Protein AF-A0AAD9K4H7-F1 (afdb_monomer)

Sequence (111 aa):
MYVCIYVCMYVCMYVCMYVCMYVCMYVCMYVCMYVCMYVCMYVCMYYVCMYVCMYVCMYVCMYVCMYVCMYVCMYVCMYVFFMYVCMYVCMYVCMYVCLYVCMYVCMYMFV

Mean predicted aligned error: 16.01 Å

Foldseek 3Di:
DVVVVVVVVVCVVVCCVCCCVCCCVCCVVVVVVCCCCCCCCCCVPPPPVCCCCVVVVVVCCVVVVVCCCCVVCCCCCCVVVCCVPVVVVCVVVVVVVVVVVVVVCVVVVVD

Secondary structure (DSSP, 8-state):
-HHHHHHHHHHHHHHHHHHHHHHHHHHHHHHHHHHHHHIIIIIIIIIIIIIIHHHHHHHHHHHHHHHHHHHHHHHIIIIIIIIIIIIIIHHHHHHHHHHHHHHHHHHHH--

Radius of gyration: 44.49 Å; Cα contacts (8 Å, |Δi|>4): 31; chains: 1; bounding box: 70×16×138 Å

Structure (mmCIF, N/CA/C/O backbone):
data_AF-A0AAD9K4H7-F1
#
_entry.id   AF-A0AAD9K4H7-F1
#
loop_
_atom_site.group_PDB
_atom_site.id
_atom_site.type_symbol
_atom_site.label_atom_id
_atom_site.label_alt_id
_atom_site.label_comp_id
_atom_site.label_asym_id
_atom_site.label_entity_id
_atom_site.label_seq_id
_atom_site.pdbx_PDB_ins_code
_atom_site.Cartn_x
_atom_site.Cartn_y
_atom_site.Cartn_z
_atom_site.occupancy
_atom_site.B_iso_or_equiv
_atom_site.auth_seq_id
_atom_site.auth_comp_id
_atom_site.auth_asym_id
_atom_site.auth_atom_id
_atom_site.pdbx_PDB_model_num
ATOM 1 N N . MET A 1 1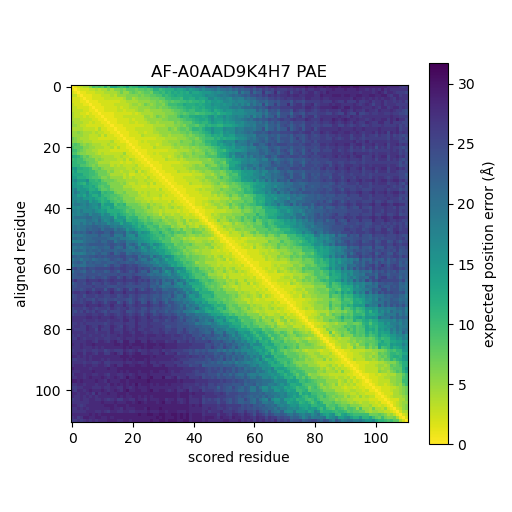 ? 29.757 4.643 -59.643 1.00 69.69 1 MET A N 1
ATOM 2 C CA . MET A 1 1 ? 28.299 4.574 -59.379 1.00 69.69 1 MET A CA 1
ATOM 3 C C . MET A 1 1 ? 27.863 3.223 -58.824 1.00 69.69 1 MET A C 1
ATOM 5 O O . MET A 1 1 ? 27.388 3.213 -57.702 1.00 69.69 1 MET A O 1
ATOM 9 N N . TYR A 1 2 ? 28.056 2.100 -59.531 1.00 74.38 2 TYR A N 1
ATOM 10 C CA . TYR A 1 2 ? 27.587 0.774 -59.075 1.00 74.38 2 TYR A CA 1
ATOM 11 C C . TYR A 1 2 ? 28.087 0.365 -57.680 1.00 74.38 2 TYR A C 1
ATOM 13 O O . TYR A 1 2 ? 27.295 -0.056 -56.846 1.00 74.38 2 TYR A O 1
ATOM 21 N N . VAL A 1 3 ? 29.377 0.565 -57.393 1.00 78.44 3 VAL A N 1
ATOM 22 C CA . VAL A 1 3 ? 29.966 0.243 -56.080 1.00 78.44 3 VAL A CA 1
ATOM 23 C C . VAL A 1 3 ? 29.338 1.084 -54.963 1.00 78.44 3 VAL A C 1
ATOM 25 O O . VAL A 1 3 ? 29.000 0.559 -53.912 1.00 78.44 3 VAL A O 1
ATOM 28 N N . CYS A 1 4 ? 29.106 2.376 -55.206 1.00 80.12 4 CYS A N 1
ATOM 29 C CA . CYS A 1 4 ? 28.488 3.273 -54.229 1.00 80.12 4 CYS A CA 1
ATOM 30 C C . CYS A 1 4 ? 27.043 2.858 -53.911 1.00 80.12 4 CYS A C 1
ATOM 32 O O . CYS A 1 4 ? 26.646 2.868 -52.752 1.00 80.12 4 CYS A O 1
ATOM 34 N N . ILE A 1 5 ? 26.274 2.449 -54.926 1.00 83.38 5 ILE A N 1
ATOM 35 C CA . ILE A 1 5 ? 24.887 1.992 -54.750 1.00 83.38 5 ILE A CA 1
ATOM 36 C C . ILE A 1 5 ? 24.855 0.663 -53.987 1.00 83.38 5 ILE A C 1
ATOM 38 O O . ILE A 1 5 ? 24.047 0.500 -53.075 1.00 83.38 5 ILE A O 1
ATOM 42 N N . TYR A 1 6 ? 25.766 -0.260 -54.309 1.00 83.25 6 TYR A N 1
ATOM 43 C CA . TYR A 1 6 ? 25.843 -1.562 -53.648 1.00 83.25 6 TYR A CA 1
ATOM 44 C C . TYR A 1 6 ? 26.224 -1.429 -52.170 1.00 83.25 6 TYR A C 1
ATOM 46 O O . TYR A 1 6 ? 25.579 -2.025 -51.312 1.00 83.25 6 TYR A O 1
ATOM 54 N N . VAL A 1 7 ? 27.217 -0.589 -51.857 1.00 83.75 7 VAL A N 1
ATOM 55 C CA . VAL A 1 7 ? 27.633 -0.319 -50.474 1.00 83.75 7 VAL A CA 1
ATOM 56 C C . VAL A 1 7 ? 26.518 0.382 -49.696 1.00 83.75 7 VAL A C 1
ATOM 58 O O . VAL A 1 7 ? 26.201 -0.053 -48.593 1.00 83.75 7 VAL A O 1
ATOM 61 N N . CYS A 1 8 ? 25.860 1.399 -50.266 1.00 82.94 8 CYS A N 1
ATOM 62 C CA . CYS A 1 8 ? 24.733 2.061 -49.599 1.00 82.94 8 CYS A CA 1
ATOM 63 C C . CYS A 1 8 ? 23.577 1.097 -49.305 1.00 82.94 8 CYS A C 1
ATOM 65 O O . CYS A 1 8 ? 23.049 1.112 -48.195 1.00 82.94 8 CYS A O 1
ATOM 67 N N . MET A 1 9 ? 23.204 0.245 -50.263 1.00 84.62 9 MET A N 1
ATOM 68 C CA . MET A 1 9 ? 22.142 -0.751 -50.082 1.00 84.62 9 MET A CA 1
ATOM 69 C C . MET A 1 9 ? 22.505 -1.774 -49.008 1.00 84.62 9 MET A C 1
ATOM 71 O O . MET A 1 9 ? 21.686 -2.065 -48.138 1.00 84.62 9 MET A O 1
ATOM 75 N N . TYR A 1 10 ? 23.735 -2.290 -49.037 1.00 84.19 10 TYR A N 1
ATOM 76 C CA . TYR A 1 10 ? 24.176 -3.295 -48.077 1.00 84.19 10 TYR A CA 1
ATOM 77 C C . TYR A 1 10 ? 24.237 -2.718 -46.663 1.00 84.19 10 TYR A C 1
ATOM 79 O O . TYR A 1 10 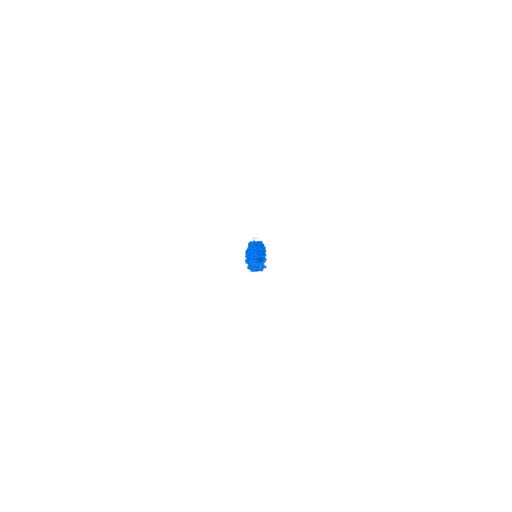? 23.711 -3.324 -45.736 1.00 84.19 10 TYR A O 1
ATOM 87 N N . VAL A 1 11 ? 24.802 -1.518 -46.499 1.00 84.12 11 VAL A N 1
ATOM 88 C CA . VAL A 1 11 ? 24.882 -0.842 -45.198 1.00 84.12 11 VAL A CA 1
ATOM 89 C C . VAL A 1 11 ? 23.491 -0.470 -44.689 1.00 84.12 11 VAL A C 1
ATOM 91 O O . VAL A 1 11 ? 23.195 -0.752 -43.533 1.00 84.12 11 VAL A O 1
ATOM 94 N N . CYS A 1 12 ? 22.607 0.084 -45.527 1.00 83.25 12 CYS A N 1
ATOM 95 C CA . CYS A 1 12 ? 21.239 0.398 -45.102 1.00 83.25 12 CYS A CA 1
ATOM 96 C C . CYS A 1 12 ? 20.482 -0.857 -44.665 1.00 83.25 12 CYS A C 1
ATOM 98 O O . CYS A 1 12 ? 19.885 -0.860 -43.595 1.00 83.25 12 CYS A O 1
ATOM 100 N N . MET A 1 13 ? 20.547 -1.940 -45.443 1.00 84.44 13 MET A N 1
ATOM 101 C CA . MET A 1 13 ? 19.874 -3.196 -45.103 1.00 84.44 13 MET A CA 1
ATOM 102 C C . MET A 1 13 ? 20.431 -3.803 -43.819 1.00 84.44 13 MET A C 1
ATOM 104 O O . MET A 1 13 ? 19.659 -4.194 -42.946 1.00 84.44 13 MET A O 1
ATOM 108 N N . TYR A 1 14 ? 21.756 -3.854 -43.676 1.00 83.88 14 TYR A N 1
ATOM 109 C CA . TYR A 1 14 ? 22.379 -4.445 -42.497 1.00 83.88 14 TYR A CA 1
ATOM 110 C C . TYR A 1 14 ? 22.087 -3.620 -41.249 1.00 83.88 14 TYR A C 1
ATOM 112 O O . TYR A 1 14 ? 21.671 -4.181 -40.243 1.00 83.88 14 TYR A O 1
ATOM 120 N N . VAL A 1 15 ? 22.237 -2.295 -41.318 1.00 84.31 15 VAL A N 1
ATOM 121 C CA . VAL A 1 15 ? 21.981 -1.398 -40.185 1.00 84.31 15 VAL A CA 1
ATOM 122 C C . VAL A 1 15 ? 20.500 -1.397 -39.825 1.00 84.31 15 VAL A C 1
ATOM 124 O O . VAL A 1 15 ? 20.186 -1.562 -38.652 1.00 84.31 15 VAL A O 1
ATOM 127 N N . CYS A 1 16 ? 19.581 -1.292 -40.789 1.00 81.81 16 CYS A N 1
ATOM 128 C CA . CYS A 1 16 ? 18.150 -1.360 -40.490 1.00 81.81 16 CYS A CA 1
ATOM 129 C C . CYS A 1 16 ? 17.771 -2.704 -39.865 1.00 81.81 16 CYS A C 1
ATOM 131 O O . CYS A 1 16 ? 17.107 -2.716 -38.836 1.00 81.81 16 CYS A O 1
ATOM 133 N N . MET A 1 17 ? 18.227 -3.827 -40.423 1.00 83.75 17 MET A N 1
ATOM 134 C CA . MET A 1 17 ? 17.899 -5.150 -39.885 1.00 83.75 17 MET A CA 1
ATOM 135 C C . MET A 1 17 ? 18.486 -5.358 -38.492 1.00 83.75 17 MET A C 1
ATOM 137 O O . MET A 1 17 ? 17.766 -5.783 -37.591 1.00 83.75 17 MET A O 1
ATOM 141 N N . TYR A 1 18 ? 19.765 -5.030 -38.287 1.00 82.25 18 TYR A N 1
ATOM 142 C CA . TYR A 1 18 ? 20.400 -5.202 -36.983 1.00 82.25 18 TYR A CA 1
ATOM 143 C C . TYR A 1 18 ? 19.794 -4.268 -35.948 1.00 82.25 18 TYR A C 1
ATOM 145 O O . TYR A 1 18 ? 19.425 -4.726 -34.875 1.00 82.25 18 TYR A O 1
ATOM 153 N N . VAL A 1 19 ? 19.647 -2.979 -36.255 1.00 82.44 19 VAL A N 1
ATOM 154 C CA . VAL A 1 19 ? 19.111 -2.006 -35.299 1.00 82.44 19 VAL A CA 1
ATOM 155 C C . VAL A 1 19 ? 17.652 -2.318 -34.990 1.00 82.44 19 VAL A C 1
ATOM 157 O O . VAL A 1 19 ? 17.304 -2.366 -33.817 1.00 82.44 19 VAL A O 1
ATOM 160 N N . CYS A 1 20 ? 16.807 -2.612 -35.983 1.00 80.31 20 CYS A N 1
ATOM 161 C CA . CYS A 1 20 ? 15.417 -2.979 -35.710 1.00 80.31 20 CYS A CA 1
ATOM 162 C C . CYS A 1 20 ? 15.326 -4.269 -34.894 1.00 80.31 20 CYS A C 1
ATOM 164 O O . CYS A 1 20 ? 14.638 -4.283 -33.881 1.00 80.31 20 CYS A O 1
ATOM 166 N N . MET A 1 21 ? 16.046 -5.331 -35.266 1.00 82.56 21 MET A N 1
ATOM 167 C CA . MET A 1 21 ? 15.987 -6.597 -34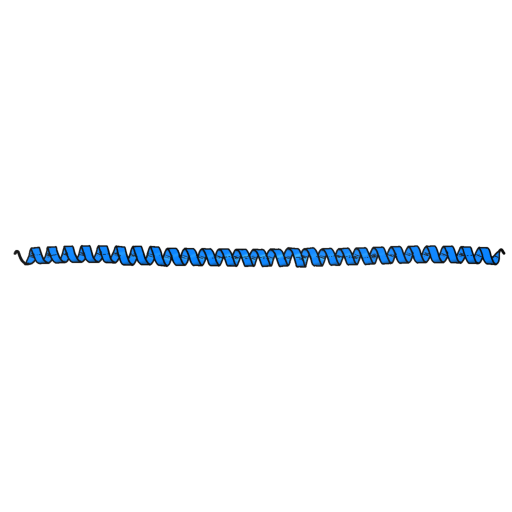.529 1.00 82.56 21 MET A CA 1
ATOM 168 C C . MET A 1 21 ? 16.525 -6.451 -33.110 1.00 82.56 21 MET A C 1
ATOM 170 O O . MET A 1 21 ? 15.879 -6.897 -32.166 1.00 82.56 21 MET A O 1
ATOM 174 N N . TYR A 1 22 ? 17.680 -5.807 -32.941 1.00 81.25 22 TYR A N 1
ATOM 175 C CA . TYR A 1 22 ? 18.296 -5.662 -31.629 1.00 81.25 22 TYR A CA 1
ATOM 176 C C . TYR A 1 22 ? 17.481 -4.721 -30.752 1.00 81.25 22 TYR A C 1
ATOM 178 O O . TYR A 1 22 ? 17.147 -5.089 -29.636 1.00 81.25 22 TYR A O 1
ATOM 186 N N . VAL A 1 23 ? 17.091 -3.544 -31.245 1.00 80.69 23 VAL A N 1
ATOM 187 C CA . VAL A 1 23 ? 16.313 -2.584 -30.452 1.00 80.69 23 VAL A CA 1
ATOM 188 C C . VAL A 1 23 ? 14.934 -3.147 -30.131 1.00 80.69 23 VAL A C 1
ATOM 190 O O . VAL A 1 23 ? 14.542 -3.100 -28.972 1.00 80.69 23 VAL A O 1
ATOM 193 N N . CYS A 1 24 ? 14.215 -3.743 -31.088 1.00 80.00 24 CYS A N 1
ATOM 194 C CA . CYS A 1 24 ? 12.912 -4.337 -30.788 1.00 80.00 24 CYS A CA 1
ATOM 195 C C . CYS A 1 24 ? 13.042 -5.499 -29.802 1.00 80.00 24 CYS A C 1
ATOM 197 O O . CYS A 1 24 ? 12.338 -5.507 -28.800 1.00 80.00 24 CYS A O 1
ATOM 199 N N . MET A 1 25 ? 13.963 -6.442 -30.013 1.00 81.62 25 MET A N 1
ATOM 200 C CA . MET A 1 25 ? 14.110 -7.584 -29.104 1.00 81.62 25 MET A CA 1
ATOM 201 C C . MET A 1 25 ? 14.564 -7.145 -27.716 1.00 81.62 25 MET A C 1
ATOM 203 O O . MET A 1 25 ? 13.974 -7.564 -26.726 1.00 81.62 25 MET A O 1
ATOM 207 N N . TYR A 1 26 ? 15.579 -6.285 -27.623 1.00 80.56 26 TYR A N 1
ATOM 208 C CA . TYR A 1 26 ? 16.113 -5.860 -26.333 1.00 80.56 26 TYR A CA 1
ATOM 209 C C . TYR A 1 26 ? 15.129 -4.956 -25.599 1.00 80.56 26 TYR A C 1
ATOM 211 O O . TYR A 1 26 ? 14.855 -5.196 -24.432 1.00 80.56 26 TYR A O 1
ATOM 219 N N . VAL A 1 27 ? 14.549 -3.952 -26.259 1.00 79.88 27 VAL A N 1
ATOM 220 C CA . VAL A 1 27 ? 13.601 -3.042 -25.604 1.00 79.88 27 VAL A CA 1
ATOM 221 C C . VAL A 1 27 ? 12.323 -3.785 -25.239 1.00 79.88 27 VAL A C 1
ATOM 223 O O . VAL A 1 27 ? 11.893 -3.675 -24.097 1.00 79.88 27 VAL A O 1
ATOM 226 N N . CYS A 1 28 ? 11.742 -4.595 -26.129 1.00 79.38 28 CYS A N 1
ATOM 227 C CA . CYS A 1 28 ? 10.534 -5.343 -25.781 1.00 79.38 28 CYS A CA 1
ATOM 228 C C . CYS A 1 28 ? 10.806 -6.353 -24.665 1.00 79.38 28 CYS A C 1
ATOM 230 O O . CYS A 1 28 ? 10.079 -6.354 -23.680 1.00 79.38 28 CYS A O 1
ATOM 232 N N . MET A 1 29 ? 11.866 -7.163 -24.751 1.00 81.25 29 MET A N 1
ATOM 233 C CA . MET A 1 29 ? 12.149 -8.156 -23.708 1.00 81.25 29 MET A CA 1
ATOM 234 C C . MET A 1 29 ? 12.496 -7.491 -22.382 1.00 81.25 29 MET A C 1
ATOM 236 O O . MET A 1 29 ? 11.956 -7.875 -21.350 1.00 81.25 29 MET A O 1
ATOM 240 N N . TYR A 1 30 ? 13.365 -6.482 -22.389 1.00 80.62 30 TYR A N 1
ATOM 241 C CA . TYR A 1 30 ? 13.821 -5.855 -21.156 1.00 80.62 30 TYR A CA 1
ATOM 242 C C . TYR A 1 30 ? 12.714 -5.016 -20.524 1.00 80.62 30 TYR A C 1
ATOM 244 O O . TYR A 1 30 ? 12.456 -5.166 -19.337 1.00 80.62 30 TYR A O 1
ATOM 252 N N . VAL A 1 31 ? 11.997 -4.195 -21.296 1.00 79.50 31 VAL A N 1
ATOM 253 C CA . VAL A 1 31 ? 10.893 -3.386 -20.759 1.00 79.50 31 VAL A CA 1
ATOM 254 C C . VAL A 1 31 ? 9.742 -4.280 -20.314 1.00 79.50 31 VAL A C 1
ATOM 256 O O . VAL A 1 31 ? 9.271 -4.104 -19.197 1.00 79.50 31 VAL A O 1
ATOM 259 N N . CYS A 1 32 ? 9.318 -5.275 -21.100 1.00 80.38 32 CYS A N 1
ATOM 260 C CA . CYS A 1 32 ? 8.238 -6.165 -20.667 1.00 80.38 32 CYS A CA 1
ATOM 261 C C . CYS A 1 32 ? 8.637 -6.974 -19.431 1.00 80.38 32 CYS A C 1
ATOM 263 O O . CYS A 1 32 ? 7.874 -7.008 -18.473 1.00 80.38 32 CYS A O 1
ATOM 265 N N . MET A 1 33 ? 9.829 -7.574 -19.396 1.00 80.94 33 MET A N 1
ATOM 266 C CA . MET A 1 33 ? 10.257 -8.365 -18.236 1.00 80.94 33 MET A CA 1
ATOM 267 C C . MET A 1 33 ? 10.432 -7.492 -16.997 1.00 80.94 33 MET A C 1
ATOM 269 O O . MET A 1 33 ? 9.958 -7.859 -15.925 1.00 80.94 33 MET A O 1
ATOM 273 N N . TYR A 1 34 ? 11.076 -6.332 -17.129 1.00 81.19 34 TYR A N 1
ATOM 274 C CA . TYR A 1 34 ? 11.349 -5.464 -15.989 1.00 81.19 34 TYR A CA 1
ATOM 275 C C . TYR A 1 34 ? 10.072 -4.801 -15.479 1.00 81.19 34 TYR A C 1
ATOM 277 O O . TYR A 1 34 ? 9.819 -4.829 -14.281 1.00 81.19 34 TYR A O 1
ATOM 285 N N . VAL A 1 35 ? 9.223 -4.269 -16.364 1.00 80.25 35 VAL A N 1
ATOM 286 C CA . VAL A 1 35 ? 7.947 -3.659 -15.965 1.00 80.25 35 VAL A CA 1
ATOM 287 C C . VAL A 1 35 ? 7.009 -4.717 -15.395 1.00 80.25 35 VAL A C 1
ATOM 289 O O . VAL A 1 35 ? 6.477 -4.496 -14.313 1.00 80.25 35 VAL A O 1
ATOM 292 N N . CYS A 1 36 ? 6.843 -5.881 -16.031 1.00 79.25 36 CYS A N 1
ATOM 293 C CA . CYS A 1 36 ? 5.972 -6.921 -15.481 1.00 79.25 36 CYS A CA 1
ATOM 294 C C . CYS A 1 36 ? 6.491 -7.439 -14.137 1.00 79.25 36 CYS A C 1
ATOM 296 O O . CYS A 1 36 ? 5.728 -7.485 -13.180 1.00 79.25 36 CYS A O 1
ATOM 298 N N . MET A 1 37 ? 7.780 -7.767 -14.013 1.00 80.06 37 MET A N 1
ATOM 299 C CA . MET A 1 37 ? 8.327 -8.268 -12.746 1.00 80.06 37 MET A CA 1
ATOM 300 C C . MET A 1 37 ? 8.269 -7.210 -11.649 1.00 80.06 37 MET A C 1
ATOM 302 O O . MET A 1 37 ? 7.844 -7.512 -10.538 1.00 80.06 37 MET A O 1
ATOM 306 N N . TYR A 1 38 ? 8.667 -5.973 -11.945 1.00 80.56 38 TYR A N 1
ATOM 307 C CA . TYR A 1 38 ? 8.719 -4.914 -10.945 1.00 80.56 38 TYR A CA 1
ATOM 308 C C . TYR A 1 38 ? 7.316 -4.474 -10.534 1.00 80.56 38 TYR A C 1
ATOM 310 O O . TYR A 1 38 ? 7.027 -4.405 -9.346 1.00 80.56 38 TYR A O 1
ATOM 318 N N . VAL A 1 39 ? 6.406 -4.248 -11.485 1.00 77.31 39 VAL A N 1
ATOM 319 C CA . VAL A 1 39 ? 5.025 -3.862 -11.167 1.00 77.31 39 VAL A CA 1
ATOM 320 C C . VAL A 1 39 ? 4.305 -5.004 -10.454 1.00 77.31 39 VAL A C 1
ATOM 322 O O . VAL A 1 39 ? 3.738 -4.768 -9.392 1.00 77.31 39 VAL A O 1
ATOM 325 N N . CYS A 1 40 ? 4.369 -6.244 -10.950 1.00 76.00 40 CYS A N 1
ATOM 326 C CA . CYS A 1 40 ? 3.689 -7.360 -10.287 1.00 76.00 40 CYS A CA 1
ATOM 327 C C . CYS A 1 40 ? 4.265 -7.635 -8.893 1.00 76.00 40 CYS A C 1
ATOM 329 O O . CYS A 1 40 ? 3.504 -7.737 -7.937 1.00 76.00 40 CYS A O 1
ATOM 331 N N . MET A 1 41 ? 5.588 -7.715 -8.731 1.00 76.25 41 MET A N 1
ATOM 332 C CA . MET A 1 41 ? 6.173 -8.009 -7.417 1.00 76.25 41 MET A CA 1
ATOM 333 C C . MET A 1 41 ? 5.981 -6.847 -6.446 1.00 76.25 41 MET A C 1
ATOM 335 O O . MET A 1 41 ? 5.527 -7.050 -5.323 1.00 76.25 41 MET A O 1
ATOM 339 N N . TYR A 1 42 ? 6.300 -5.623 -6.858 1.00 76.31 42 TYR A N 1
ATOM 340 C CA . TYR A 1 42 ? 6.294 -4.485 -5.944 1.00 76.31 42 TYR A CA 1
ATOM 341 C C . TYR A 1 42 ? 4.868 -4.047 -5.597 1.00 76.31 42 TYR A C 1
ATOM 343 O O . TYR A 1 42 ? 4.557 -3.819 -4.428 1.00 76.31 42 TYR A O 1
ATOM 351 N N . VAL A 1 43 ? 3.966 -3.985 -6.582 1.00 72.88 43 VAL A N 1
ATOM 352 C CA . VAL A 1 43 ? 2.582 -3.562 -6.331 1.00 72.88 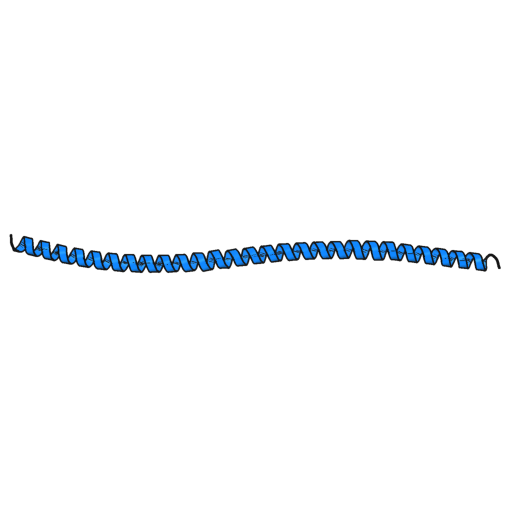43 VAL A CA 1
ATOM 353 C C . VAL A 1 43 ? 1.790 -4.672 -5.645 1.00 72.88 43 VAL A C 1
ATOM 355 O O . VAL A 1 43 ? 1.176 -4.414 -4.610 1.00 72.88 43 VAL A O 1
ATOM 358 N N . CYS A 1 44 ? 1.817 -5.910 -6.154 1.00 70.69 44 CYS A N 1
ATOM 359 C CA . CYS A 1 44 ? 0.992 -6.971 -5.568 1.00 70.69 44 CYS A CA 1
ATOM 360 C C . CYS A 1 44 ? 1.522 -7.432 -4.205 1.00 70.69 44 CYS A C 1
ATOM 362 O O . CYS A 1 44 ? 0.742 -7.537 -3.261 1.00 70.69 44 CYS A O 1
ATOM 364 N N . MET A 1 45 ? 2.827 -7.685 -4.064 1.00 70.75 45 MET A N 1
ATOM 365 C CA . MET A 1 45 ? 3.352 -8.244 -2.809 1.00 70.75 45 MET A CA 1
ATOM 366 C C . MET A 1 45 ? 3.585 -7.160 -1.758 1.00 70.75 45 MET A C 1
ATOM 368 O O . MET A 1 45 ? 3.211 -7.330 -0.598 1.00 70.75 45 MET A O 1
ATOM 372 N N .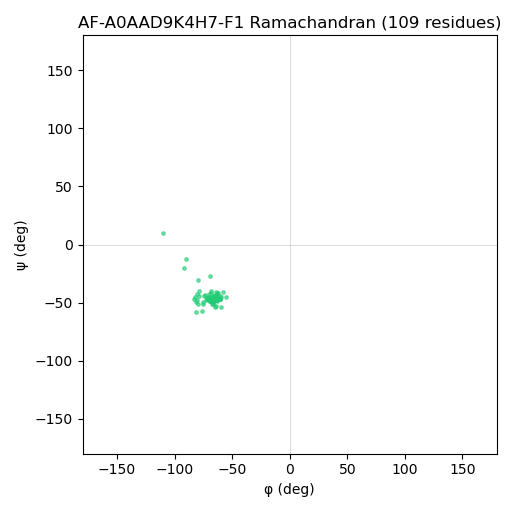 TYR A 1 46 ? 4.198 -6.041 -2.144 1.00 71.38 46 TYR A N 1
ATOM 373 C CA . TYR A 1 46 ? 4.586 -5.025 -1.168 1.00 71.38 46 TYR A CA 1
ATOM 374 C C . TYR A 1 46 ? 3.427 -4.093 -0.821 1.00 71.38 46 TYR A C 1
ATOM 376 O O . TYR A 1 46 ? 3.157 -3.853 0.350 1.00 71.38 46 TYR A O 1
ATOM 384 N N . TYR A 1 47 ? 2.703 -3.584 -1.816 1.00 71.44 47 TYR A N 1
ATOM 385 C CA . TYR A 1 47 ? 1.614 -2.648 -1.539 1.00 71.44 47 TYR A CA 1
ATOM 386 C C . TYR A 1 47 ? 0.345 -3.352 -1.078 1.00 71.44 47 TYR A C 1
ATOM 388 O O . TYR A 1 47 ? -0.206 -2.990 -0.046 1.00 71.44 47 TYR A O 1
ATOM 396 N N . VAL A 1 48 ? -0.133 -4.362 -1.804 1.00 70.25 48 VAL A N 1
ATOM 397 C CA . VAL A 1 48 ? -1.421 -4.976 -1.455 1.00 70.25 48 VAL A CA 1
ATOM 398 C C . VAL A 1 48 ? -1.272 -5.890 -0.245 1.00 70.25 48 VAL A C 1
ATOM 400 O O . VAL A 1 48 ? -1.926 -5.655 0.766 1.00 70.25 48 VAL A O 1
ATOM 403 N N . CYS A 1 49 ? -0.390 -6.890 -0.290 1.00 72.31 49 CYS A N 1
ATOM 404 C CA . CYS A 1 49 ? -0.306 -7.847 0.814 1.00 72.31 49 CYS A CA 1
ATOM 405 C C . CYS A 1 49 ? 0.225 -7.211 2.104 1.00 72.31 49 CYS A C 1
ATOM 407 O O . CYS A 1 49 ? -0.425 -7.337 3.135 1.00 72.31 49 CYS A O 1
ATOM 409 N N . MET A 1 50 ? 1.364 -6.507 2.088 1.00 73.88 50 MET A N 1
ATOM 410 C CA . MET A 1 50 ? 1.901 -5.956 3.342 1.00 73.88 50 MET A CA 1
ATOM 411 C C . MET A 1 50 ? 1.046 -4.813 3.875 1.00 73.88 50 MET A C 1
ATOM 413 O O . MET A 1 50 ? 0.732 -4.822 5.059 1.00 73.88 50 MET A O 1
ATOM 417 N N . TYR A 1 51 ? 0.634 -3.853 3.042 1.00 77.00 51 TYR A N 1
ATOM 418 C CA . TYR A 1 51 ? -0.138 -2.716 3.546 1.00 77.00 51 TYR A CA 1
ATOM 419 C C . TYR A 1 51 ? -1.532 -3.149 3.991 1.00 77.00 51 TYR A C 1
ATOM 421 O O . TYR A 1 51 ? -1.925 -2.836 5.106 1.00 77.00 51 TYR A O 1
ATOM 429 N N . VAL A 1 52 ? -2.271 -3.918 3.184 1.00 74.62 52 VAL A N 1
ATOM 430 C CA . VAL A 1 52 ? -3.629 -4.330 3.569 1.00 74.62 52 VAL A CA 1
ATOM 431 C C . VAL A 1 52 ? -3.578 -5.292 4.749 1.00 74.62 52 VAL A C 1
ATOM 433 O O . VAL A 1 52 ? -4.284 -5.057 5.723 1.00 74.62 52 VAL A O 1
ATOM 436 N N . CYS A 1 53 ? -2.721 -6.318 4.741 1.00 76.50 53 CYS A N 1
ATOM 437 C CA . CYS A 1 53 ? -2.669 -7.249 5.869 1.00 76.50 53 CYS A CA 1
ATOM 438 C C . CYS A 1 53 ? -2.146 -6.572 7.138 1.00 76.50 53 CYS A C 1
ATOM 440 O O . CYS A 1 53 ? -2.758 -6.738 8.185 1.00 76.50 53 CYS A O 1
ATOM 442 N N . MET A 1 54 ? -1.068 -5.781 7.083 1.00 76.88 54 MET A N 1
ATOM 443 C CA . MET A 1 54 ? -0.559 -5.115 8.290 1.00 76.88 54 MET A CA 1
ATOM 444 C C . MET A 1 54 ? -1.541 -4.075 8.799 1.00 76.88 54 MET A C 1
ATOM 446 O O . MET A 1 54 ? -1.817 -4.053 9.992 1.00 76.88 54 MET A O 1
ATOM 450 N N . TYR A 1 55 ? -2.080 -3.228 7.923 1.00 78.81 55 TYR A N 1
ATOM 451 C CA . TYR A 1 55 ? -2.970 -2.158 8.351 1.00 78.81 55 TYR A CA 1
ATOM 452 C C . TYR A 1 55 ? -4.288 -2.738 8.850 1.00 78.81 55 TYR A C 1
ATOM 454 O O . TYR A 1 55 ? -4.683 -2.425 9.961 1.00 78.81 55 TYR A O 1
ATOM 462 N N . VAL A 1 56 ? -4.930 -3.645 8.109 1.00 78.19 56 VAL A N 1
ATOM 463 C CA . VAL A 1 56 ? -6.195 -4.251 8.548 1.00 78.19 56 VAL A CA 1
ATOM 464 C C . VAL A 1 56 ? -5.988 -5.101 9.798 1.00 78.19 56 VAL A C 1
ATOM 466 O O . VAL A 1 56 ? -6.727 -4.911 10.757 1.00 78.19 56 VAL A O 1
ATOM 469 N N . CYS A 1 57 ? -4.977 -5.975 9.860 1.00 77.81 57 CYS A N 1
ATOM 470 C CA . CYS A 1 57 ? -4.760 -6.791 11.058 1.00 77.81 57 CYS A CA 1
ATOM 471 C C . CYS A 1 57 ? -4.379 -5.933 12.266 1.00 77.81 57 CYS A C 1
ATOM 473 O O . CYS A 1 57 ? -4.947 -6.131 13.332 1.00 77.81 57 CYS A O 1
ATOM 475 N N . MET A 1 58 ? -3.474 -4.958 12.130 1.00 78.25 58 MET A N 1
ATOM 476 C CA . MET A 1 58 ? -3.104 -4.092 13.256 1.00 78.25 58 MET A CA 1
ATOM 477 C C . MET A 1 58 ? -4.277 -3.231 13.695 1.00 78.25 58 MET A C 1
ATOM 479 O O . MET A 1 58 ? -4.552 -3.165 14.887 1.00 78.25 58 MET A O 1
ATOM 483 N N . TYR A 1 59 ? -4.987 -2.594 12.763 1.00 79.62 59 TYR A N 1
ATOM 484 C CA . TYR A 1 59 ? -6.096 -1.716 13.117 1.00 79.62 59 TYR A CA 1
ATOM 485 C C . TYR A 1 59 ? -7.234 -2.523 13.723 1.00 79.62 59 TYR A C 1
ATOM 487 O O . TYR A 1 59 ? -7.660 -2.206 14.821 1.00 79.62 59 TYR A O 1
ATOM 495 N N . VAL A 1 60 ? -7.681 -3.601 13.076 1.00 79.56 60 VAL A N 1
ATOM 496 C CA . VAL A 1 60 ? -8.785 -4.424 13.585 1.00 79.56 60 VAL A CA 1
ATOM 497 C C .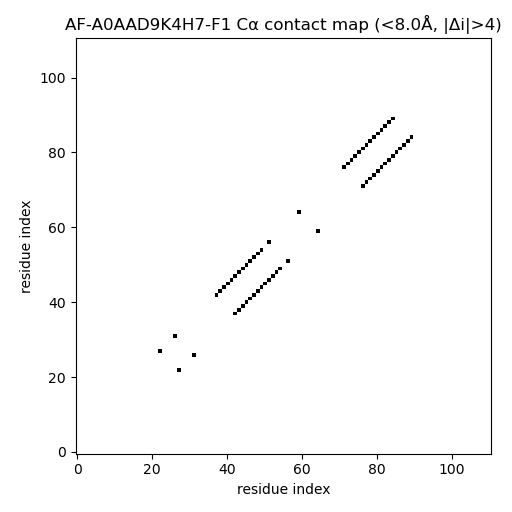 VAL A 1 60 ? -8.403 -5.082 14.907 1.00 79.56 60 VAL A C 1
ATOM 499 O O . VAL A 1 60 ? -9.162 -4.956 15.861 1.00 79.56 60 VAL A O 1
ATOM 502 N N . CYS A 1 61 ? -7.230 -5.713 15.026 1.00 77.81 61 CYS A N 1
ATOM 503 C CA . CYS A 1 61 ? -6.828 -6.329 16.293 1.00 77.81 61 CYS A CA 1
ATOM 504 C C . CYS A 1 61 ? -6.657 -5.285 17.398 1.00 77.81 61 CYS A C 1
ATOM 506 O O . CYS A 1 61 ? -7.170 -5.491 18.490 1.00 77.81 61 CYS A O 1
ATOM 508 N N . MET A 1 62 ? -5.996 -4.152 17.144 1.00 78.38 62 MET A N 1
ATOM 509 C CA . MET A 1 62 ? -5.818 -3.120 18.172 1.00 78.38 62 MET A CA 1
ATOM 510 C C . MET A 1 62 ? -7.150 -2.495 18.564 1.00 78.38 62 MET A C 1
ATOM 512 O O . MET A 1 62 ? -7.435 -2.396 19.752 1.00 78.38 62 MET A O 1
ATOM 516 N N . TYR A 1 63 ? -7.985 -2.104 17.600 1.00 78.81 63 TYR A N 1
ATOM 517 C CA . TYR A 1 63 ? -9.258 -1.455 17.897 1.00 78.81 63 TYR A CA 1
ATOM 518 C C . TYR A 1 63 ? -10.209 -2.416 18.592 1.00 78.81 63 TYR A C 1
ATOM 520 O O . TYR A 1 63 ? -10.739 -2.070 19.639 1.00 78.81 63 TYR A O 1
ATOM 528 N N . VAL A 1 64 ? -10.396 -3.623 18.053 1.00 78.62 64 VAL A N 1
ATOM 529 C CA . VAL A 1 64 ? -11.327 -4.605 18.616 1.00 78.62 64 VAL A CA 1
ATOM 530 C C . VAL A 1 64 ? -10.826 -5.096 19.967 1.00 78.62 64 VAL A C 1
ATOM 532 O O . VAL A 1 64 ? -11.599 -5.068 20.917 1.00 78.62 64 VAL A O 1
ATOM 535 N N . CYS A 1 65 ? -9.552 -5.473 20.110 1.00 76.94 65 CYS A N 1
ATOM 536 C CA . CYS A 1 65 ? -9.043 -5.920 21.408 1.00 76.94 65 CYS A CA 1
ATOM 537 C C . CYS A 1 65 ? -9.069 -4.787 22.435 1.00 76.94 65 CYS A C 1
ATOM 539 O O . CYS A 1 65 ? -9.534 -5.009 23.545 1.00 76.94 65 CYS A O 1
ATOM 541 N N . MET A 1 66 ? -8.640 -3.567 22.094 1.00 77.88 66 MET A N 1
ATOM 542 C CA . MET A 1 66 ? -8.662 -2.455 23.053 1.00 77.88 66 MET A CA 1
ATOM 543 C C . MET A 1 66 ? -10.086 -2.063 23.422 1.00 77.88 66 MET A C 1
ATOM 545 O O . MET A 1 66 ? -10.367 -1.926 24.608 1.00 77.88 66 MET A O 1
ATOM 549 N N . TYR A 1 67 ? -10.995 -1.919 22.451 1.00 78.88 67 TYR A N 1
ATOM 550 C CA . TYR A 1 67 ? -12.384 -1.584 22.756 1.00 78.88 67 TYR A CA 1
ATOM 551 C C . TYR A 1 67 ? -13.045 -2.689 23.550 1.00 78.88 67 TYR A C 1
ATOM 553 O O . TYR A 1 67 ? -13.582 -2.398 24.605 1.00 78.88 67 TYR A O 1
ATOM 561 N N . VAL A 1 68 ? -13.001 -3.939 23.090 1.00 78.94 68 VAL A N 1
ATOM 562 C CA . VAL A 1 68 ? -13.687 -5.041 23.772 1.00 78.94 68 VAL A CA 1
ATOM 563 C C . VAL A 1 68 ? -13.088 -5.261 25.156 1.00 78.94 68 VAL A C 1
ATOM 565 O O . VAL A 1 68 ? -13.847 -5.329 26.115 1.00 78.94 68 VAL A O 1
ATOM 568 N N . CYS A 1 69 ? -11.761 -5.288 25.309 1.00 76.81 69 CYS A N 1
ATOM 569 C CA . CYS A 1 69 ? -11.148 -5.441 26.628 1.00 76.81 69 CYS A CA 1
ATOM 570 C C . CYS A 1 69 ? -11.471 -4.253 27.538 1.00 76.81 69 CYS A C 1
ATOM 572 O O . CYS A 1 69 ? -11.884 -4.471 28.669 1.00 76.81 69 CYS A O 1
ATOM 574 N N . MET A 1 70 ? -11.348 -3.007 27.072 1.00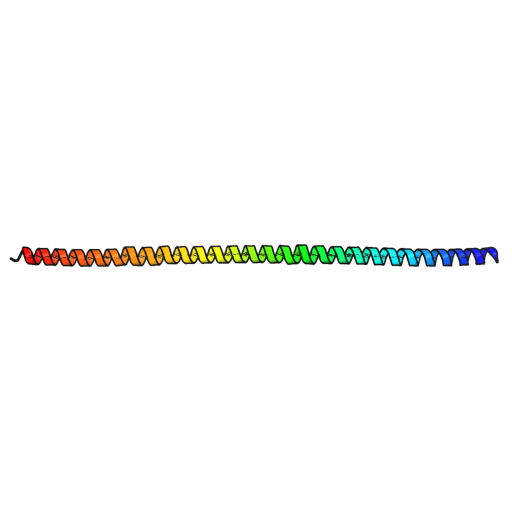 76.50 70 MET A N 1
ATOM 575 C CA . MET A 1 70 ? -11.665 -1.840 27.904 1.00 76.50 70 MET A CA 1
ATOM 576 C C . MET A 1 70 ? -13.146 -1.794 28.260 1.00 76.50 70 MET A C 1
ATOM 578 O O . MET A 1 70 ? -13.471 -1.598 29.424 1.00 76.50 70 MET A O 1
ATOM 582 N N . TYR A 1 71 ? -14.045 -2.001 27.296 1.00 78.75 71 TYR A N 1
ATOM 583 C CA . TYR A 1 71 ? -15.480 -1.970 27.551 1.00 78.75 71 TYR A CA 1
ATOM 584 C C . TYR A 1 71 ? -15.878 -3.107 28.473 1.00 78.75 71 TYR A C 1
ATOM 586 O O . TYR A 1 71 ? -16.467 -2.842 29.508 1.00 78.75 71 TYR A O 1
ATOM 594 N N . VAL A 1 72 ? -15.534 -4.353 28.147 1.00 77.69 72 VAL A N 1
ATOM 595 C CA . VAL A 1 72 ? -15.937 -5.514 28.946 1.00 77.69 72 VAL A CA 1
ATOM 596 C C . VAL A 1 72 ? -15.305 -5.453 30.332 1.00 77.69 72 VAL A C 1
ATOM 598 O O . VAL A 1 72 ? -16.030 -5.600 31.311 1.00 77.69 72 VAL A O 1
ATOM 601 N N . CYS A 1 73 ? -14.007 -5.161 30.458 1.00 74.62 73 CYS A N 1
ATOM 602 C CA . CYS A 1 73 ? -13.378 -5.045 31.774 1.00 74.62 73 CYS A CA 1
ATOM 603 C C . CYS A 1 73 ? -13.968 -3.882 32.576 1.00 74.62 73 CYS A C 1
ATOM 605 O O . CYS A 1 73 ? -14.316 -4.076 33.733 1.00 74.62 73 CYS A O 1
ATOM 607 N N . MET A 1 74 ? -14.140 -2.693 31.993 1.00 74.12 74 MET A N 1
ATOM 608 C CA . MET A 1 74 ? -14.701 -1.556 32.733 1.00 74.12 74 MET A CA 1
ATOM 609 C C . MET A 1 74 ? -16.161 -1.799 33.108 1.00 74.12 74 MET A C 1
ATOM 611 O O . MET A 1 74 ? -16.528 -1.578 34.256 1.00 74.12 74 MET A O 1
ATOM 615 N N . TYR A 1 75 ? -16.994 -2.284 32.185 1.00 76.25 75 TYR A N 1
ATOM 616 C CA . TYR A 1 75 ? -18.406 -2.531 32.470 1.00 76.25 75 TYR A CA 1
ATOM 617 C C . TYR A 1 75 ? -18.571 -3.652 33.489 1.00 76.25 75 TYR A C 1
ATOM 619 O O . TYR A 1 75 ? -19.257 -3.468 34.485 1.00 76.25 75 TYR A O 1
ATOM 627 N N . VAL A 1 76 ? -17.928 -4.802 33.287 1.00 73.81 76 VAL A N 1
ATOM 628 C CA . VAL A 1 76 ? -18.089 -5.945 34.192 1.00 73.81 76 VAL A CA 1
ATOM 629 C C . VAL A 1 76 ? -17.477 -5.634 35.558 1.00 73.81 76 VAL A C 1
ATOM 631 O O . VAL A 1 76 ? -18.150 -5.813 36.572 1.00 73.81 76 VAL A O 1
ATOM 634 N N . CYS A 1 77 ? -16.256 -5.098 35.619 1.00 68.31 77 CYS A N 1
ATOM 635 C CA . CYS A 1 77 ? -15.621 -4.799 36.904 1.00 68.31 77 CYS A CA 1
ATOM 636 C C . CYS A 1 77 ? -16.315 -3.649 37.647 1.00 68.31 77 CYS A C 1
ATOM 638 O O . CYS A 1 77 ? -16.495 -3.741 38.857 1.00 68.31 77 CYS A O 1
ATOM 640 N N . MET A 1 78 ? -16.741 -2.580 36.967 1.00 67.81 78 MET A N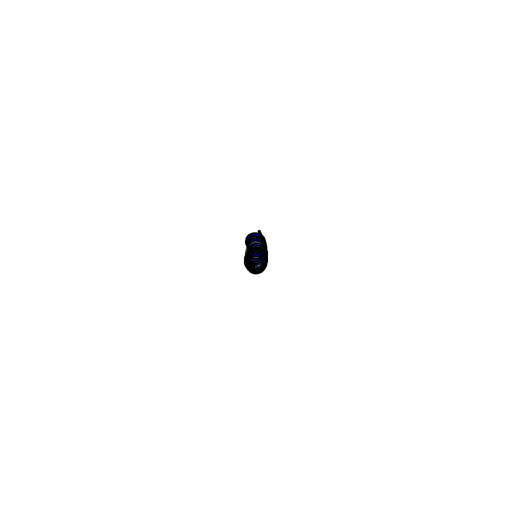 1
ATOM 641 C CA . MET A 1 78 ? -17.381 -1.455 37.661 1.00 67.81 78 MET A CA 1
ATOM 642 C C . MET A 1 78 ? -18.857 -1.719 37.953 1.00 67.81 78 MET A C 1
ATOM 644 O O . MET A 1 78 ? -19.291 -1.544 39.087 1.00 67.81 78 MET A O 1
ATOM 648 N N . TYR A 1 79 ? -19.654 -2.153 36.973 1.00 66.94 79 TYR A N 1
ATOM 649 C CA . TYR A 1 79 ? -21.088 -2.341 37.211 1.00 66.94 79 TYR A CA 1
ATOM 650 C C . TYR A 1 79 ? -21.373 -3.592 38.030 1.00 66.94 79 TYR A C 1
ATOM 652 O O . TYR A 1 79 ? -22.092 -3.517 39.023 1.00 66.94 79 TYR A O 1
ATOM 660 N N . VAL A 1 80 ? -20.833 -4.748 37.642 1.00 66.62 80 VAL A N 1
ATOM 661 C CA . VAL A 1 80 ? -21.189 -6.004 38.318 1.00 66.62 80 VAL A CA 1
ATOM 662 C C . VAL A 1 80 ? -20.513 -6.079 39.680 1.00 66.62 80 VAL A C 1
ATOM 664 O O . VAL A 1 80 ? -21.159 -6.388 40.674 1.00 66.62 80 VAL A O 1
ATOM 667 N N . PHE A 1 81 ? -19.232 -5.740 39.781 1.00 66.69 81 PHE A N 1
ATOM 668 C CA . PHE A 1 81 ? -18.564 -5.839 41.075 1.00 66.69 81 PHE A CA 1
ATOM 669 C C . PHE A 1 81 ? -19.022 -4.737 42.039 1.00 66.69 81 PHE A C 1
ATOM 671 O O . PHE A 1 81 ? -19.395 -5.023 43.174 1.00 66.69 81 PHE A O 1
ATOM 678 N N . PHE A 1 82 ? -19.069 -3.480 41.596 1.00 65.81 82 PHE A N 1
ATOM 679 C CA . PHE A 1 82 ? -19.334 -2.370 42.512 1.00 65.81 82 PHE A CA 1
ATOM 680 C C . PHE A 1 82 ? -20.823 -2.198 42.843 1.00 65.81 82 PHE A C 1
ATOM 682 O O . PHE A 1 82 ? -21.167 -2.003 44.007 1.00 65.81 82 PHE A O 1
ATOM 689 N N . MET A 1 83 ? -21.737 -2.310 41.871 1.00 64.56 83 MET A N 1
ATOM 690 C CA . MET A 1 83 ? -23.170 -2.187 42.185 1.00 64.56 83 MET A CA 1
ATOM 691 C C . MET A 1 83 ? -23.744 -3.467 42.793 1.00 64.56 83 MET A C 1
ATOM 693 O O . MET A 1 83 ? -24.471 -3.396 43.779 1.00 64.56 83 MET A O 1
ATOM 697 N N . TYR A 1 84 ? -23.433 -4.646 42.254 1.00 64.94 84 TYR A N 1
ATOM 698 C CA . TYR A 1 84 ? -24.052 -5.877 42.757 1.00 64.94 84 TYR A CA 1
ATOM 699 C C . TYR A 1 84 ? -23.424 -6.374 44.059 1.00 64.94 84 TYR A C 1
ATOM 701 O O . TYR A 1 84 ? -24.144 -6.803 44.956 1.00 64.94 84 TYR A O 1
ATOM 709 N N . VAL A 1 85 ? -22.100 -6.309 44.210 1.00 64.44 85 VAL A N 1
ATOM 710 C CA . VAL A 1 85 ? -21.478 -6.786 45.452 1.00 64.44 85 VAL A CA 1
ATOM 711 C C . VAL A 1 85 ? -21.575 -5.710 46.523 1.00 64.44 85 VAL A C 1
ATOM 713 O O . VAL A 1 85 ? -22.192 -5.940 47.557 1.00 64.44 85 VAL A O 1
ATOM 716 N N . CYS A 1 86 ? -21.041 -4.510 46.281 1.00 64.56 86 CYS A N 1
ATOM 717 C CA . CYS A 1 86 ? -20.975 -3.511 47.349 1.00 64.56 86 CYS A CA 1
ATOM 718 C C . CYS A 1 86 ? -22.349 -2.956 47.730 1.00 64.56 86 CYS A C 1
ATOM 720 O O . CYS A 1 86 ? -22.615 -2.822 48.916 1.00 64.56 86 CYS A O 1
ATOM 722 N N . MET A 1 87 ? -23.241 -2.639 46.785 1.00 66.62 87 MET A N 1
ATOM 723 C CA . MET A 1 87 ? -24.541 -2.067 47.171 1.00 66.62 87 MET A CA 1
ATOM 724 C C . MET A 1 87 ? -25.516 -3.150 47.617 1.00 66.62 87 MET A C 1
ATOM 726 O O . MET A 1 87 ? -26.128 -3.020 48.672 1.00 66.62 87 MET A O 1
ATOM 730 N N . TYR A 1 88 ? -25.656 -4.230 46.849 1.00 69.56 88 TYR A N 1
ATOM 731 C CA . TYR A 1 88 ? -26.660 -5.252 47.147 1.00 69.56 88 TYR A CA 1
ATOM 732 C C . TYR A 1 88 ? -26.307 -6.060 48.395 1.00 69.56 88 TYR A C 1
ATOM 734 O O . TYR A 1 88 ? -27.161 -6.208 49.266 1.00 69.56 88 TYR A O 1
ATOM 742 N N . VAL A 1 89 ? -25.061 -6.529 48.531 1.00 70.88 89 VAL A N 1
ATOM 743 C CA . VAL A 1 89 ? -24.656 -7.313 49.709 1.00 70.88 89 VAL A CA 1
ATOM 744 C C . VAL A 1 89 ? -24.622 -6.434 50.950 1.00 70.88 89 VAL A C 1
ATOM 746 O O . VAL A 1 89 ? -25.192 -6.832 51.960 1.00 70.88 89 VAL A O 1
ATOM 749 N N . CYS A 1 90 ? -24.049 -5.226 50.899 1.00 68.81 90 CYS A N 1
ATOM 750 C CA . CYS A 1 90 ? -24.051 -4.359 52.082 1.00 68.81 90 CYS A CA 1
ATOM 751 C C . CYS A 1 90 ? -25.471 -3.961 52.485 1.00 68.81 90 CYS A C 1
ATOM 753 O O . CYS A 1 90 ? -25.791 -4.029 53.664 1.00 68.81 90 CYS A O 1
ATOM 755 N N . MET A 1 91 ? -26.351 -3.607 51.543 1.00 73.81 91 MET A N 1
ATOM 756 C CA . MET A 1 91 ? -27.735 -3.261 51.885 1.00 73.81 91 MET A CA 1
ATOM 757 C C . MET A 1 91 ? -28.489 -4.462 52.452 1.00 73.81 91 MET A C 1
ATOM 759 O O . MET A 1 91 ? -29.119 -4.333 53.496 1.00 73.81 91 MET A O 1
ATOM 763 N N . TYR A 1 92 ? -28.406 -5.638 51.822 1.00 74.88 92 TYR A N 1
ATOM 764 C CA . TYR A 1 92 ? -29.104 -6.824 52.322 1.00 74.88 92 TYR A CA 1
ATOM 765 C C . TYR A 1 92 ? -28.565 -7.283 53.668 1.00 74.88 92 TYR A C 1
ATOM 767 O O . TYR A 1 92 ? -29.354 -7.522 54.576 1.00 74.88 92 TYR A O 1
ATOM 775 N N . VAL A 1 93 ? -27.246 -7.389 53.817 1.00 76.62 93 VAL A N 1
ATOM 776 C CA . VAL A 1 93 ? -26.629 -7.853 55.061 1.00 76.62 93 VAL A CA 1
ATOM 777 C C . VAL A 1 93 ? -26.885 -6.849 56.178 1.00 76.62 93 VAL A C 1
ATOM 779 O O . VAL A 1 93 ? -27.340 -7.2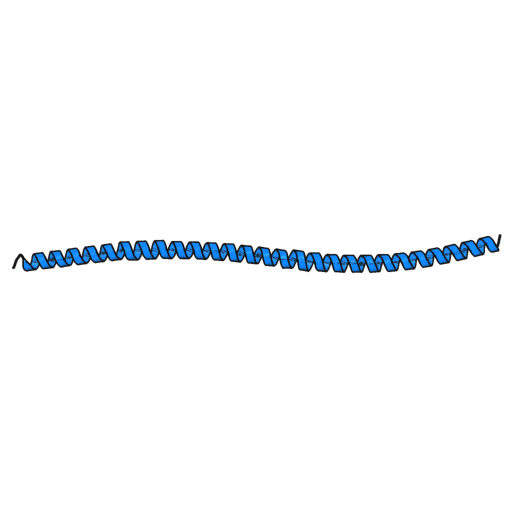60 57.239 1.00 76.62 93 VAL A O 1
ATOM 782 N N . CYS A 1 94 ? -26.697 -5.545 55.951 1.00 71.69 94 CYS A N 1
ATOM 783 C CA . CYS A 1 94 ? -27.010 -4.540 56.968 1.00 71.69 94 CYS A CA 1
ATOM 784 C C . CYS A 1 94 ? -28.492 -4.581 57.347 1.00 71.69 94 CYS A C 1
ATOM 786 O O . CYS A 1 94 ? -28.807 -4.627 58.528 1.00 71.69 94 CYS A O 1
ATOM 788 N N . MET A 1 95 ? -29.414 -4.633 56.383 1.00 75.06 95 MET A N 1
ATOM 789 C CA . MET A 1 95 ? -30.849 -4.663 56.684 1.00 75.06 95 MET A CA 1
ATOM 790 C C . MET A 1 95 ? -31.252 -5.937 57.434 1.00 75.06 95 MET A C 1
ATOM 792 O O . MET A 1 95 ? -31.949 -5.848 58.442 1.00 75.06 95 MET A O 1
ATOM 796 N N . TYR A 1 96 ? -30.790 -7.111 56.995 1.00 76.62 96 TYR A N 1
ATOM 797 C CA . TYR A 1 96 ? -31.105 -8.378 57.658 1.00 76.62 96 TYR A CA 1
ATOM 798 C C . TYR A 1 96 ? -30.503 -8.461 59.051 1.00 76.62 96 TYR A C 1
ATOM 800 O O . TYR A 1 96 ? -31.207 -8.846 59.978 1.00 76.62 96 TYR A O 1
ATOM 808 N N . VAL A 1 97 ? -29.232 -8.090 59.212 1.00 77.88 97 VAL A N 1
ATOM 809 C CA . VAL A 1 97 ? -28.562 -8.121 60.514 1.00 77.88 97 VAL A CA 1
ATOM 810 C C . VAL A 1 97 ? -29.215 -7.117 61.459 1.00 77.88 97 VAL A C 1
ATOM 812 O O . VAL A 1 97 ? -29.562 -7.493 62.572 1.00 77.88 97 VAL A O 1
ATOM 815 N N . CYS A 1 98 ? -29.476 -5.882 61.022 1.00 71.19 98 CYS A N 1
ATOM 816 C CA . CYS A 1 98 ? -30.165 -4.886 61.845 1.00 71.19 98 CYS A CA 1
ATOM 817 C C . CYS A 1 98 ? -31.566 -5.356 62.256 1.00 71.19 98 CYS A C 1
ATOM 819 O O . CYS A 1 98 ? -31.923 -5.250 63.426 1.00 71.19 98 CYS A O 1
ATOM 821 N N . LEU A 1 99 ? -32.351 -5.919 61.332 1.00 74.44 99 LEU A N 1
ATOM 822 C CA . LEU A 1 99 ? -33.692 -6.419 61.641 1.00 74.44 99 LEU A CA 1
ATOM 823 C C . LEU A 1 99 ? -33.656 -7.630 62.574 1.00 74.44 99 LEU A C 1
ATOM 825 O O . LEU A 1 99 ? -34.405 -7.656 63.547 1.00 74.44 99 LEU A O 1
ATOM 829 N N . TYR A 1 100 ? -32.784 -8.610 62.326 1.00 77.75 100 TYR A N 1
ATOM 830 C CA . TYR A 1 100 ? -32.666 -9.787 63.189 1.00 77.75 100 TYR A CA 1
ATOM 831 C C . TYR A 1 100 ? -32.184 -9.419 64.584 1.00 77.75 100 TYR A C 1
ATOM 833 O O . TYR A 1 100 ? -32.749 -9.901 65.561 1.00 77.75 100 TYR A O 1
ATOM 841 N N . VAL A 1 101 ? -31.172 -8.557 64.686 1.00 75.56 101 VAL A N 1
ATOM 842 C CA . VAL A 1 101 ? -30.640 -8.115 65.977 1.00 75.56 101 VAL A CA 1
ATOM 843 C C . VAL A 1 101 ? -31.689 -7.298 66.725 1.00 75.56 101 VAL A C 1
ATOM 845 O O . VAL A 1 101 ? -31.932 -7.589 67.891 1.00 75.56 101 VAL A O 1
ATOM 848 N N . CYS A 1 102 ? -32.380 -6.352 66.081 1.00 69.56 102 CYS A N 1
ATOM 849 C CA . CYS A 1 102 ? -33.459 -5.600 66.731 1.00 69.56 102 CYS A CA 1
ATOM 850 C C . CYS A 1 102 ? -34.616 -6.504 67.174 1.00 69.56 102 CYS A C 1
ATOM 852 O O . CYS A 1 102 ? -35.122 -6.339 68.279 1.00 69.56 102 CYS A O 1
ATOM 854 N N . MET A 1 103 ? -35.015 -7.480 66.354 1.00 73.88 103 MET A N 1
ATOM 855 C CA . MET A 1 103 ? -36.069 -8.435 66.710 1.00 73.88 103 MET A CA 1
ATOM 856 C C . MET A 1 103 ? -35.642 -9.336 67.867 1.00 73.88 103 MET A C 1
ATOM 858 O O . MET A 1 103 ? -36.412 -9.511 68.803 1.00 73.88 103 MET A O 1
ATOM 862 N N . TYR A 1 104 ? -34.416 -9.865 67.852 1.00 74.25 104 TYR A N 1
ATOM 863 C CA . TYR A 1 104 ? -33.880 -10.632 68.975 1.00 74.25 104 TYR A CA 1
ATOM 864 C C . TYR A 1 104 ? -33.858 -9.770 70.238 1.00 74.25 104 TYR A C 1
ATOM 866 O O . TYR A 1 104 ? -34.472 -10.129 71.234 1.00 74.25 104 TYR A O 1
ATOM 874 N N . VAL A 1 105 ? -33.245 -8.590 70.199 1.00 71.56 105 VAL A N 1
ATOM 875 C CA . VAL A 1 105 ? -33.170 -7.705 71.369 1.00 71.56 105 VAL A CA 1
ATOM 876 C C . VAL A 1 105 ? -34.567 -7.344 71.897 1.00 71.56 105 VAL A C 1
ATOM 878 O O . VAL A 1 105 ? -34.783 -7.409 73.104 1.00 71.56 105 VAL A O 1
ATOM 881 N N . CYS A 1 106 ? -35.547 -7.063 71.033 1.00 65.50 106 CYS A N 1
ATOM 882 C CA . CYS A 1 106 ? -36.937 -6.839 71.448 1.00 65.50 106 CYS A CA 1
ATOM 883 C C . CYS A 1 106 ? -37.641 -8.103 71.970 1.00 65.50 106 CYS A C 1
ATOM 885 O O . CYS A 1 106 ? -38.550 -8.001 72.778 1.00 65.50 106 CYS A O 1
ATOM 887 N N . MET A 1 107 ? -37.262 -9.306 71.553 1.00 67.25 107 MET A N 1
ATOM 888 C CA . MET A 1 107 ? -37.857 -10.531 72.100 1.00 67.25 107 MET A CA 1
ATOM 889 C C . MET A 1 107 ? -37.249 -10.896 73.462 1.00 67.25 107 MET A C 1
ATOM 891 O O . MET A 1 107 ? -37.949 -11.442 74.302 1.00 67.25 107 MET A O 1
ATOM 895 N N . TYR A 1 108 ? -35.975 -10.566 73.705 1.00 59.06 108 TYR A N 1
ATOM 896 C CA . TYR A 1 108 ? -35.281 -10.858 74.969 1.00 59.06 108 TYR A CA 1
ATOM 897 C C . TYR A 1 108 ? -35.370 -9.735 76.016 1.00 59.06 108 TYR A C 1
ATOM 899 O O . TYR A 1 108 ? -35.142 -10.010 77.186 1.00 59.06 108 TYR A O 1
ATOM 907 N N . MET A 1 109 ? -35.670 -8.487 75.632 1.00 58.38 109 MET A N 1
ATOM 908 C CA . MET A 1 109 ? -35.893 -7.384 76.588 1.00 58.38 109 MET A CA 1
ATOM 909 C C . MET A 1 109 ? -37.357 -7.225 77.030 1.00 58.38 109 MET A C 1
ATOM 911 O O . MET A 1 109 ? -37.621 -6.479 77.968 1.00 58.38 109 MET A O 1
ATOM 915 N N . PHE A 1 110 ? -38.307 -7.884 76.358 1.00 54.16 110 PHE A N 1
ATOM 916 C CA . PHE A 1 110 ? -39.740 -7.851 76.693 1.00 54.16 110 PHE A CA 1
ATOM 917 C C . PHE A 1 110 ? -40.256 -9.193 77.262 1.00 54.16 110 PHE A C 1
ATOM 919 O O . PHE A 1 110 ? -41.465 -9.367 77.424 1.00 54.16 110 PHE A O 1
ATOM 926 N N . VAL A 1 111 ? -39.339 -10.116 77.577 1.00 50.53 111 VAL A N 1
ATOM 927 C CA . VAL A 1 111 ? -39.537 -11.314 78.416 1.00 50.53 111 VAL A CA 1
ATOM 928 C C . VAL A 1 111 ? -38.801 -11.082 79.728 1.00 50.53 111 VAL A C 1
ATOM 930 O O . VAL A 1 111 ? -39.381 -11.415 80.784 1.00 50.53 111 VAL A O 1
#

Solvent-accessible surface area (backbone atoms only — not comparable to full-atom values): 5797 Å² total; per-residue (Å²): 109,71,66,59,53,52,51,51,50,52,50,51,51,51,50,51,51,50,50,51,52,49,50,51,50,50,50,52,51,50,50,51,52,50,50,50,51,48,50,50,49,48,47,51,51,52,50,48,48,47,46,49,50,50,50,50,51,50,48,50,50,50,51,49,50,51,49,50,50,50,48,51,51,50,48,48,55,49,51,51,46,47,48,52,46,56,47,47,47,50,51,52,51,50,52,50,50,52,49,51,50,52,50,50,50,55,58,66,73,76,107

Organism: Ridgeia piscesae (NCBI:txid27915)

pLDDT: mean 75.52, std 6.59, range [50.53, 84.62]